Protein AF-A0A8H4WPX1-F1 (afdb_monomer)

Mean predicted aligned error: 9.6 Å

Structure (mmCIF, N/CA/C/O backbone):
data_AF-A0A8H4WPX1-F1
#
_entry.id   AF-A0A8H4WPX1-F1
#
loop_
_atom_site.group_PDB
_atom_site.id
_atom_site.type_symbol
_atom_site.label_atom_id
_atom_site.label_alt_id
_atom_site.label_comp_id
_atom_site.label_asym_id
_atom_site.label_entity_id
_atom_site.label_seq_id
_atom_site.pdbx_PDB_ins_code
_atom_site.Cartn_x
_atom_site.Cartn_y
_atom_site.Cartn_z
_atom_site.occupancy
_atom_site.B_iso_or_equiv
_atom_site.auth_seq_id
_atom_site.auth_comp_id
_atom_site.auth_asym_id
_atom_site.auth_atom_id
_atom_site.pdbx_PDB_model_num
ATOM 1 N N . MET A 1 1 ? -8.254 48.563 -8.802 1.00 40.62 1 MET A N 1
ATOM 2 C CA . MET A 1 1 ? -8.297 47.171 -9.303 1.00 40.62 1 MET A CA 1
ATOM 3 C C . MET A 1 1 ? -7.172 46.421 -8.611 1.00 40.62 1 MET A C 1
ATOM 5 O O . MET A 1 1 ? -6.050 46.908 -8.625 1.00 40.62 1 MET A O 1
ATOM 9 N N . ASN A 1 2 ? -7.516 45.364 -7.874 1.00 41.00 2 ASN A N 1
ATOM 10 C CA . ASN A 1 2 ? -6.714 44.793 -6.789 1.00 41.00 2 ASN A CA 1
ATOM 11 C C . ASN A 1 2 ? -5.530 43.954 -7.293 1.00 41.00 2 ASN A C 1
ATOM 13 O O . ASN A 1 2 ? -5.710 43.035 -8.086 1.00 41.00 2 ASN A O 1
ATOM 17 N N . ALA A 1 3 ? -4.338 44.233 -6.765 1.00 48.53 3 ALA A N 1
ATOM 18 C CA . ALA A 1 3 ? -3.078 43.533 -7.028 1.00 48.53 3 ALA A CA 1
ATOM 19 C C . ALA A 1 3 ? -2.967 42.190 -6.266 1.00 48.53 3 ALA A C 1
ATOM 21 O O . ALA A 1 3 ? -1.953 41.902 -5.639 1.00 48.53 3 ALA A O 1
ATOM 22 N N . LEU A 1 4 ? -4.033 41.386 -6.270 1.00 49.34 4 LEU A N 1
ATOM 23 C CA . LEU A 1 4 ? -4.197 40.219 -5.386 1.00 49.34 4 LEU A CA 1
ATOM 24 C C . LEU A 1 4 ? -4.498 38.917 -6.147 1.00 49.34 4 LEU A C 1
ATOM 26 O O . LEU A 1 4 ? -5.032 37.972 -5.579 1.00 49.34 4 LEU A O 1
ATOM 30 N N . SER A 1 5 ? -4.157 38.855 -7.436 1.00 50.28 5 SER A N 1
ATOM 31 C CA . SER A 1 5 ? -4.477 37.702 -8.296 1.00 50.28 5 SER A CA 1
ATOM 32 C C . SER A 1 5 ? -3.259 36.918 -8.794 1.00 50.28 5 SER A C 1
ATOM 34 O O . SER A 1 5 ? -3.415 36.066 -9.658 1.00 50.28 5 SER A O 1
ATOM 36 N N . LEU A 1 6 ? -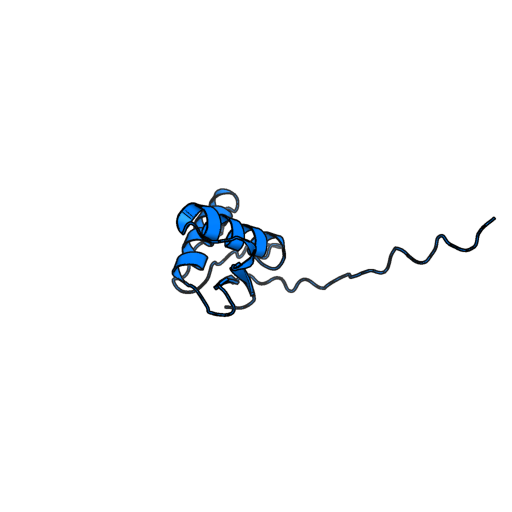2.057 37.163 -8.259 1.00 47.78 6 LEU A N 1
ATOM 37 C CA . LEU A 1 6 ? -0.816 36.558 -8.774 1.00 47.78 6 LEU A CA 1
ATOM 38 C C . LEU A 1 6 ? -0.080 35.631 -7.786 1.00 47.78 6 LEU A C 1
ATOM 40 O O . LEU A 1 6 ? 1.117 35.418 -7.938 1.00 47.78 6 LEU A O 1
ATOM 44 N N . ILE A 1 7 ? -0.759 35.087 -6.767 1.00 51.75 7 ILE A N 1
ATOM 45 C CA . ILE A 1 7 ? -0.108 34.257 -5.725 1.00 51.75 7 ILE A CA 1
ATOM 46 C C . ILE A 1 7 ? -0.545 32.773 -5.743 1.00 51.75 7 ILE A C 1
ATOM 48 O O . ILE A 1 7 ? 0.024 31.962 -5.023 1.00 51.75 7 ILE A O 1
ATOM 52 N N . VAL A 1 8 ? -1.473 32.338 -6.606 1.00 46.34 8 VAL A N 1
ATOM 53 C CA . VAL A 1 8 ? -2.059 30.975 -6.502 1.00 46.34 8 VAL A CA 1
ATOM 54 C C . VAL A 1 8 ? -1.681 30.035 -7.656 1.00 46.34 8 VAL A C 1
ATOM 56 O O . VAL A 1 8 ? -2.512 29.270 -8.126 1.00 46.34 8 VAL A O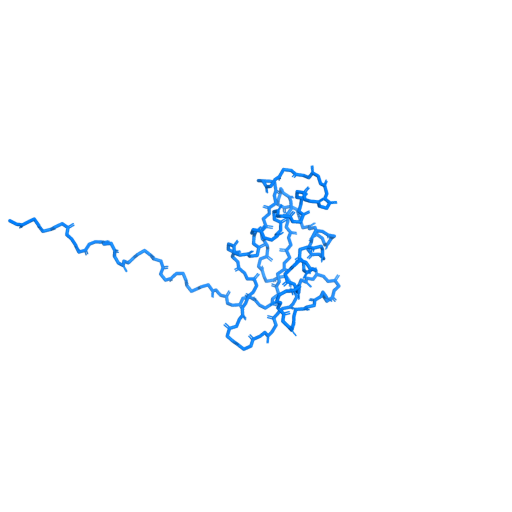 1
ATOM 59 N N . LEU A 1 9 ? -0.437 30.071 -8.147 1.00 46.78 9 LEU A N 1
ATOM 60 C CA . LEU A 1 9 ? 0.025 29.102 -9.165 1.00 46.78 9 LEU A CA 1
ATOM 61 C C . LEU A 1 9 ? 1.335 28.373 -8.822 1.00 46.78 9 LEU A C 1
ATOM 63 O O . LEU A 1 9 ? 1.816 27.588 -9.629 1.00 46.78 9 LEU A O 1
ATOM 67 N N . PHE A 1 10 ? 1.884 28.561 -7.618 1.00 45.41 10 PHE A N 1
ATOM 68 C CA . PHE A 1 10 ? 3.126 27.898 -7.189 1.00 45.41 10 PHE A CA 1
ATOM 69 C C . PHE A 1 10 ? 2.961 27.066 -5.912 1.00 45.41 10 PHE A C 1
ATOM 71 O O . PHE A 1 10 ? 3.851 27.035 -5.067 1.00 45.41 10 PHE A O 1
ATOM 78 N N . PHE A 1 11 ? 1.841 26.357 -5.764 1.00 46.50 11 PHE A N 1
ATOM 79 C CA . PHE A 1 11 ? 1.747 25.297 -4.761 1.00 46.50 11 PHE A CA 1
ATOM 80 C C . PHE A 1 11 ? 1.990 23.944 -5.419 1.00 46.50 11 PHE A C 1
ATOM 82 O O . PHE A 1 11 ? 1.084 23.319 -5.955 1.00 46.50 11 PHE A O 1
ATOM 89 N N . GLY A 1 12 ? 3.255 23.531 -5.358 1.00 41.84 12 GLY A N 1
ATOM 90 C CA . GLY A 1 12 ? 3.637 22.128 -5.360 1.00 41.84 12 GLY A CA 1
ATOM 91 C C . GLY A 1 12 ? 3.550 21.424 -6.706 1.00 41.84 12 GLY A C 1
ATOM 92 O O . GLY A 1 12 ? 2.769 20.493 -6.863 1.00 41.84 12 GLY A O 1
ATOM 93 N N . ALA A 1 13 ? 4.478 21.731 -7.612 1.00 40.59 13 ALA A N 1
ATOM 94 C CA . ALA A 1 13 ? 5.073 20.647 -8.387 1.00 40.59 13 ALA A CA 1
ATOM 95 C C . ALA A 1 13 ? 5.887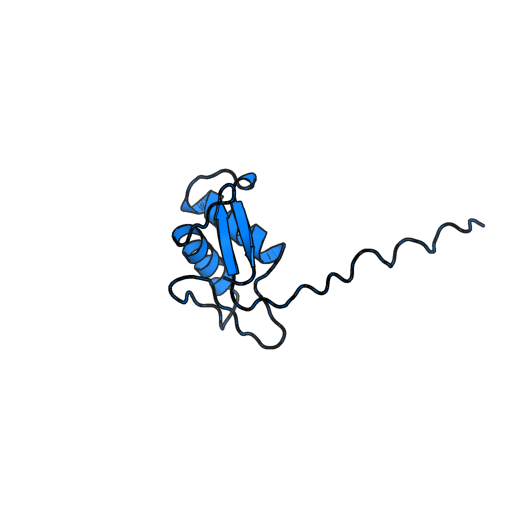 19.788 -7.402 1.00 40.59 13 ALA A C 1
ATOM 97 O O . ALA A 1 13 ? 7.109 19.898 -7.324 1.00 40.59 13 ALA A O 1
ATOM 98 N N . ALA A 1 14 ? 5.201 18.998 -6.570 1.00 44.88 14 ALA A N 1
ATOM 99 C CA . ALA A 1 14 ? 5.834 17.839 -5.980 1.00 44.88 14 ALA A CA 1
ATOM 100 C C . ALA A 1 14 ? 6.256 17.004 -7.185 1.00 44.88 14 ALA A C 1
ATOM 102 O O . ALA A 1 14 ? 5.410 16.563 -7.964 1.00 44.88 14 ALA A O 1
ATOM 103 N N . LEU A 1 15 ? 7.564 16.885 -7.401 1.00 42.19 15 LEU A N 1
ATOM 104 C CA . LEU A 1 15 ? 8.106 15.817 -8.220 1.00 42.19 15 LEU A CA 1
ATOM 105 C C . LEU A 1 15 ? 7.682 14.546 -7.485 1.00 42.19 15 LEU A C 1
ATOM 107 O O . LEU A 1 15 ? 8.364 14.123 -6.558 1.00 42.19 15 LEU A O 1
ATOM 111 N N . ALA A 1 16 ? 6.476 14.054 -7.776 1.00 52.94 16 ALA A N 1
ATOM 112 C CA . ALA A 1 16 ? 6.027 12.760 -7.314 1.00 52.94 16 ALA A CA 1
ATOM 113 C C . ALA A 1 16 ? 7.019 11.794 -7.939 1.00 52.94 16 ALA A C 1
ATOM 115 O O . ALA A 1 16 ? 7.007 11.589 -9.156 1.00 52.94 16 ALA A O 1
ATOM 116 N N . ASP A 1 17 ? 7.972 11.351 -7.126 1.00 57.78 17 ASP A N 1
ATOM 117 C CA . ASP A 1 17 ? 8.934 10.366 -7.562 1.00 57.78 17 ASP A CA 1
ATOM 118 C C . ASP A 1 17 ? 8.111 9.163 -8.025 1.00 57.78 17 ASP A C 1
ATOM 120 O O . ASP A 1 17 ? 7.149 8.749 -7.367 1.00 57.78 17 ASP A O 1
ATOM 124 N N . ILE A 1 18 ? 8.369 8.713 -9.249 1.00 65.31 18 ILE A N 1
ATOM 125 C CA . ILE A 1 18 ? 7.552 7.675 -9.867 1.00 65.31 18 ILE A CA 1
ATOM 126 C C . ILE A 1 18 ? 8.014 6.363 -9.247 1.00 65.31 18 ILE A C 1
ATOM 128 O O . ILE A 1 18 ? 8.873 5.668 -9.791 1.00 65.31 18 ILE A O 1
ATOM 132 N N . HIS A 1 19 ? 7.465 6.024 -8.083 1.00 77.06 19 HIS A N 1
ATOM 133 C CA . HIS A 1 19 ? 7.731 4.724 -7.498 1.00 77.06 19 HIS A CA 1
ATOM 134 C C . HIS A 1 19 ? 6.953 3.677 -8.284 1.00 77.06 19 HIS A C 1
ATOM 136 O O . HIS A 1 19 ? 5.732 3.735 -8.437 1.00 77.06 19 HIS A O 1
ATOM 142 N N . HIS A 1 20 ? 7.696 2.711 -8.804 1.00 84.94 20 HIS A N 1
ATOM 143 C CA . HIS A 1 20 ? 7.134 1.538 -9.460 1.00 84.94 20 HIS A CA 1
ATOM 144 C C . HIS A 1 20 ? 6.809 0.424 -8.475 1.00 84.94 20 HIS A C 1
ATOM 146 O O . HIS A 1 20 ? 6.165 -0.537 -8.881 1.00 84.94 20 HIS A O 1
ATOM 152 N N . ASN A 1 21 ? 7.254 0.562 -7.222 1.00 87.31 21 ASN A N 1
ATOM 153 C CA . ASN A 1 21 ? 7.086 -0.409 -6.157 1.00 87.31 21 ASN A CA 1
ATOM 154 C C . ASN A 1 21 ? 6.561 0.290 -4.895 1.00 87.31 21 ASN A C 1
ATOM 156 O O . ASN A 1 21 ? 7.232 1.192 -4.382 1.00 87.31 21 ASN A O 1
ATOM 160 N N . CYS A 1 22 ? 5.403 -0.134 -4.389 1.00 89.06 22 CYS A N 1
ATOM 161 C CA . CYS A 1 22 ? 4.799 0.424 -3.180 1.00 89.06 22 CYS A CA 1
ATOM 162 C C . CYS A 1 22 ? 4.128 -0.658 -2.339 1.00 89.06 22 CYS A C 1
ATOM 164 O O . CYS A 1 22 ? 3.587 -1.644 -2.847 1.00 89.06 22 CYS A O 1
ATOM 166 N N . GLY A 1 23 ? 4.118 -0.440 -1.032 1.00 92.56 23 GLY A N 1
ATOM 167 C CA . GLY A 1 23 ? 3.408 -1.273 -0.078 1.00 92.56 23 GLY A CA 1
ATOM 168 C C . GLY A 1 23 ? 2.439 -0.456 0.771 1.00 92.56 23 GLY A C 1
ATOM 169 O O . GLY A 1 23 ? 2.257 0.742 0.554 1.00 92.56 23 GLY A O 1
ATOM 170 N N . CYS A 1 24 ? 1.796 -1.110 1.735 1.00 93.31 24 CYS A N 1
ATOM 171 C CA . CYS A 1 24 ? 0.881 -0.458 2.667 1.00 93.31 24 CYS A CA 1
ATOM 172 C C . CYS A 1 24 ? 1.373 -0.62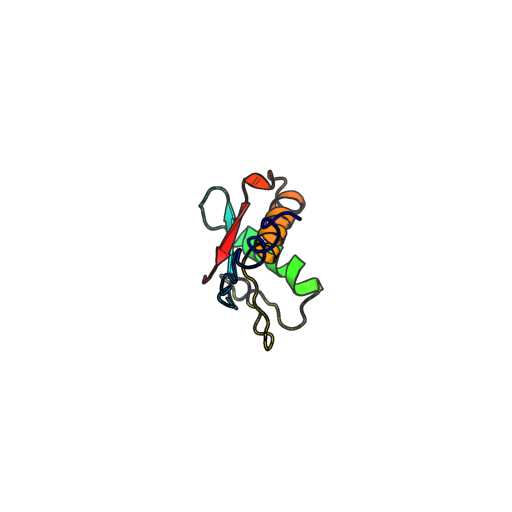4 4.102 1.00 93.31 24 CYS A C 1
ATOM 174 O O . CYS A 1 24 ? 1.946 -1.652 4.480 1.00 93.31 24 CYS A O 1
ATOM 176 N N . THR A 1 25 ? 1.104 0.373 4.931 1.00 93.44 25 THR A N 1
ATOM 177 C CA . THR A 1 25 ? 1.344 0.296 6.371 1.00 93.44 25 THR A CA 1
ATOM 178 C C . THR A 1 25 ? 0.056 0.563 7.134 1.00 93.44 25 THR A C 1
ATOM 180 O O . THR A 1 25 ? -0.867 1.195 6.626 1.00 93.44 25 THR A O 1
ATOM 183 N N . VAL A 1 26 ? -0.005 0.057 8.364 1.00 92.94 26 VAL A N 1
ATOM 184 C CA . VAL A 1 26 ? -1.068 0.354 9.324 1.00 92.94 26 VAL A CA 1
ATOM 185 C C . VAL A 1 26 ? -0.416 0.871 10.594 1.00 92.94 26 VAL A C 1
ATOM 187 O O . VAL A 1 26 ? 0.412 0.174 11.185 1.00 92.94 26 VAL A O 1
ATOM 190 N N . ARG A 1 27 ? -0.755 2.092 11.017 1.00 90.75 27 ARG A N 1
ATOM 191 C CA . ARG A 1 27 ? -0.174 2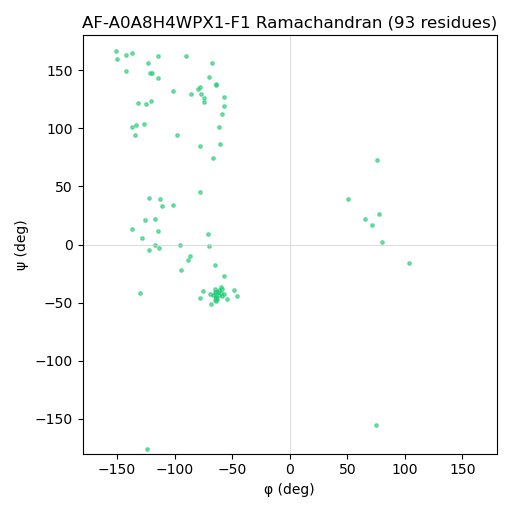.744 12.206 1.00 90.75 27 ARG A CA 1
ATOM 192 C C . ARG A 1 27 ? 1.362 2.726 12.200 1.00 90.75 27 ARG A C 1
ATOM 194 O O . ARG A 1 27 ? 1.998 2.498 13.225 1.00 90.75 27 ARG A O 1
ATOM 201 N N . GLY A 1 28 ? 1.953 2.923 11.021 1.00 87.12 28 GLY A N 1
ATOM 202 C CA . GLY A 1 28 ? 3.404 2.972 10.817 1.00 87.12 28 GLY A CA 1
ATOM 203 C C . GLY A 1 28 ? 4.091 1.607 10.746 1.00 87.12 28 GLY A C 1
ATOM 204 O O . GLY A 1 28 ? 5.306 1.554 10.602 1.00 87.12 28 GLY A O 1
ATOM 205 N N . SER A 1 29 ? 3.344 0.502 10.829 1.00 90.44 29 SER A N 1
ATOM 206 C CA . SER A 1 29 ? 3.886 -0.851 10.672 1.00 90.44 29 SER A CA 1
ATOM 207 C C . SER A 1 29 ? 3.590 -1.399 9.285 1.00 90.44 29 SER A C 1
ATOM 209 O O . SER A 1 29 ? 2.446 -1.345 8.833 1.00 90.44 29 SER A O 1
ATOM 211 N N . TYR A 1 30 ? 4.607 -1.950 8.624 1.00 92.75 30 TYR A N 1
ATOM 212 C CA . TYR A 1 30 ? 4.455 -2.552 7.304 1.00 92.75 30 TYR A CA 1
ATOM 213 C C . TYR A 1 30 ? 3.527 -3.771 7.320 1.00 92.75 30 TYR A C 1
ATOM 215 O O . TYR A 1 30 ? 3.599 -4.600 8.229 1.00 92.75 30 TYR A O 1
ATOM 223 N N . ARG A 1 31 ? 2.650 -3.875 6.316 1.00 93.81 31 ARG A N 1
ATOM 224 C CA . ARG A 1 31 ? 1.629 -4.922 6.208 1.00 93.81 31 ARG A CA 1
ATOM 225 C C . ARG A 1 31 ? 1.608 -5.498 4.795 1.00 93.81 31 ARG A C 1
ATOM 227 O O . ARG A 1 31 ? 0.944 -4.965 3.910 1.00 93.81 31 ARG A O 1
ATOM 234 N N . GLN A 1 32 ? 2.337 -6.598 4.597 1.00 94.94 32 GLN A N 1
ATOM 235 C CA . GLN A 1 32 ? 2.411 -7.304 3.308 1.00 94.94 32 GLN A CA 1
ATOM 236 C C . GLN A 1 32 ? 1.049 -7.827 2.848 1.00 94.94 32 GLN A C 1
ATOM 238 O O . GLN A 1 32 ? 0.719 -7.732 1.673 1.00 94.94 32 GLN A O 1
ATOM 243 N N . ASP A 1 33 ? 0.243 -8.337 3.777 1.00 95.12 33 ASP A N 1
ATOM 244 C CA . ASP A 1 33 ? -1.114 -8.815 3.518 1.00 95.12 33 ASP A CA 1
ATOM 245 C C . ASP A 1 33 ? -2.024 -7.699 2.990 1.00 95.12 33 ASP A C 1
ATOM 247 O O . ASP A 1 33 ? -2.739 -7.884 2.005 1.00 95.12 33 ASP A O 1
ATOM 251 N N . LEU A 1 34 ? -1.943 -6.514 3.600 1.00 94.75 34 LEU A N 1
ATOM 252 C CA . LEU A 1 34 ? -2.653 -5.332 3.123 1.00 94.75 34 LEU A CA 1
ATOM 253 C C . LEU A 1 34 ? -2.116 -4.854 1.769 1.00 94.75 34 LEU A C 1
ATOM 255 O O . LEU A 1 34 ? -2.903 -4.538 0.881 1.00 94.75 34 LEU A O 1
ATOM 259 N N . GLY A 1 35 ? -0.791 -4.825 1.599 1.00 93.31 35 GLY A N 1
ATOM 260 C CA . GLY A 1 35 ? -0.150 -4.467 0.333 1.00 93.31 35 GLY A CA 1
ATOM 261 C C . GLY A 1 35 ? -0.600 -5.365 -0.817 1.00 93.31 35 GLY A C 1
ATOM 262 O O . GLY A 1 35 ? -0.928 -4.869 -1.892 1.00 93.31 35 GLY A O 1
ATOM 263 N N . GLN A 1 36 ? -0.703 -6.673 -0.578 1.00 96.12 36 GLN A N 1
ATOM 264 C CA . GLN A 1 36 ? -1.177 -7.639 -1.563 1.00 96.12 36 GLN A CA 1
ATOM 265 C C . GLN A 1 36 ? -2.644 -7.396 -1.945 1.00 96.12 36 GLN A C 1
ATOM 267 O O . GLN A 1 36 ? -2.978 -7.401 -3.132 1.00 96.12 36 GLN A O 1
ATOM 272 N N . ALA A 1 37 ? -3.515 -7.156 -0.960 1.00 95.38 37 ALA A N 1
ATOM 273 C CA . ALA A 1 37 ? -4.928 -6.859 -1.197 1.00 95.38 37 ALA A CA 1
ATOM 274 C C . ALA A 1 37 ? -5.113 -5.547 -1.980 1.00 95.38 37 ALA A C 1
ATOM 276 O O . ALA A 1 37 ? -5.797 -5.512 -3.006 1.00 95.38 37 ALA A O 1
ATOM 277 N N . ALA A 1 38 ? -4.411 -4.488 -1.570 1.00 94.19 38 ALA A N 1
ATOM 278 C CA . ALA A 1 38 ? -4.381 -3.216 -2.284 1.00 94.19 38 ALA A CA 1
ATOM 279 C C . ALA A 1 38 ? -3.858 -3.382 -3.720 1.00 94.19 38 ALA A C 1
ATOM 281 O O . ALA A 1 38 ? -4.407 -2.798 -4.654 1.00 94.19 38 ALA A O 1
ATOM 282 N N . CYS A 1 39 ? -2.854 -4.238 -3.925 1.00 93.88 39 CYS A N 1
ATOM 283 C CA . CYS A 1 39 ? -2.311 -4.515 -5.249 1.00 93.88 39 CYS A CA 1
ATOM 284 C C . CYS A 1 39 ? -3.325 -5.198 -6.171 1.00 93.88 39 CYS A C 1
ATOM 286 O O . CYS A 1 39 ? -3.399 -4.873 -7.355 1.00 93.88 39 CYS A O 1
ATOM 288 N N . ALA A 1 40 ? -4.145 -6.107 -5.635 1.00 93.94 40 ALA A N 1
ATOM 289 C CA . ALA A 1 40 ? -5.224 -6.734 -6.390 1.00 93.94 40 ALA A CA 1
ATOM 290 C C . ALA A 1 40 ? -6.299 -5.713 -6.808 1.00 93.94 40 ALA A C 1
ATOM 292 O O . ALA A 1 40 ? -6.754 -5.739 -7.953 1.00 93.94 40 ALA A O 1
ATOM 293 N N . LEU A 1 41 ? -6.661 -4.780 -5.916 1.00 92.56 41 LEU A N 1
ATOM 294 C CA . LEU A 1 41 ? -7.593 -3.690 -6.231 1.00 92.56 41 LEU A CA 1
ATOM 295 C C . LEU A 1 41 ? -7.033 -2.752 -7.306 1.00 92.56 41 LEU A C 1
ATOM 297 O O . LEU A 1 41 ? -7.733 -2.414 -8.260 1.00 92.56 41 LEU A O 1
ATOM 301 N N . TRP A 1 42 ? -5.769 -2.354 -7.173 1.00 90.44 42 TRP A N 1
ATOM 302 C CA . TRP A 1 42 ? -5.102 -1.484 -8.138 1.00 90.44 42 TRP A CA 1
ATOM 303 C C . TRP A 1 42 ? -4.972 -2.151 -9.510 1.00 90.44 42 TRP A C 1
ATOM 305 O O . TRP A 1 42 ? -5.351 -1.582 -10.539 1.00 90.44 42 TRP A O 1
ATOM 315 N N . GLY A 1 43 ? -4.495 -3.397 -9.522 1.00 89.38 43 GLY A N 1
ATOM 316 C CA . GLY A 1 43 ? -4.260 -4.172 -10.735 1.00 89.38 43 GLY A CA 1
ATOM 317 C C . GLY A 1 43 ? -5.522 -4.508 -11.522 1.00 89.38 43 GLY A C 1
ATOM 318 O O . GLY A 1 43 ? -5.428 -4.759 -12.721 1.00 89.38 43 GLY A O 1
ATOM 319 N N . ALA A 1 44 ? -6.710 -4.415 -10.914 1.00 88.31 44 ALA A N 1
ATOM 320 C CA . ALA A 1 44 ? -7.977 -4.561 -11.630 1.00 88.31 44 ALA A CA 1
ATOM 321 C C . ALA A 1 44 ? -8.134 -3.555 -12.788 1.00 88.31 44 ALA A C 1
ATOM 323 O O . ALA A 1 44 ? -8.815 -3.852 -13.767 1.00 88.31 44 ALA A O 1
ATOM 324 N N . ASN A 1 45 ? -7.486 -2.387 -12.699 1.00 82.94 45 ASN A N 1
ATOM 325 C CA . ASN A 1 45 ? -7.566 -1.328 -13.708 1.00 82.94 45 ASN A CA 1
ATOM 326 C C . ASN A 1 45 ? -6.221 -1.014 -14.383 1.00 82.94 45 ASN A C 1
ATOM 328 O O . ASN A 1 45 ? -6.165 -0.139 -15.248 1.00 82.94 45 ASN A O 1
ATOM 332 N N . GLN A 1 46 ? -5.135 -1.691 -13.999 1.00 85.12 46 GLN A N 1
ATOM 333 C CA . GLN A 1 46 ? -3.775 -1.339 -14.409 1.00 85.12 46 GLN A CA 1
ATOM 334 C C . GLN A 1 46 ? -3.055 -2.547 -15.034 1.00 85.12 46 GLN A C 1
ATOM 336 O O . GLN A 1 46 ? -2.606 -3.448 -14.327 1.00 85.12 46 GLN A O 1
ATOM 341 N N . PRO A 1 47 ? -2.913 -2.591 -16.376 1.00 77.50 47 PRO A N 1
ATOM 342 C CA . PRO A 1 47 ? -2.570 -3.816 -17.115 1.00 77.50 47 PRO A CA 1
ATOM 343 C C . PRO A 1 47 ? -1.133 -4.356 -16.951 1.00 77.50 47 PRO A C 1
ATOM 345 O O . PRO A 1 47 ? -0.753 -5.283 -17.660 1.00 77.50 47 PRO A O 1
ATOM 348 N N . HIS A 1 48 ? -0.324 -3.822 -16.033 1.00 83.12 48 HIS A N 1
ATOM 349 C CA . HIS A 1 48 ? 1.027 -4.329 -15.732 1.00 83.12 48 HIS A CA 1
ATOM 350 C C . HIS A 1 48 ? 1.328 -4.383 -14.232 1.00 83.12 48 HIS A C 1
ATOM 352 O O . HIS A 1 48 ? 2.481 -4.563 -13.831 1.00 83.12 48 HIS A O 1
ATOM 358 N N . THR A 1 49 ? 0.290 -4.238 -13.415 1.00 89.19 49 THR A N 1
ATOM 359 C CA . THR A 1 49 ? 0.406 -4.344 -11.972 1.00 89.19 49 THR A CA 1
ATOM 360 C C . THR A 1 49 ? 0.445 -5.804 -11.557 1.00 89.19 49 THR A C 1
ATOM 362 O O . THR A 1 49 ? -0.368 -6.611 -12.008 1.00 89.19 49 THR A O 1
ATOM 365 N N . HIS A 1 50 ? 1.370 -6.146 -10.672 1.00 92.19 50 HIS A N 1
ATOM 366 C CA . HIS A 1 50 ? 1.415 -7.453 -10.032 1.00 92.19 50 HIS A CA 1
ATOM 367 C C . HIS A 1 50 ? 2.032 -7.354 -8.641 1.00 92.19 50 HIS A C 1
ATOM 369 O O . HIS A 1 50 ? 2.746 -6.408 -8.326 1.00 92.19 50 HIS A O 1
ATOM 375 N N . TRP A 1 51 ? 1.756 -8.355 -7.814 1.00 94.25 51 TRP A N 1
ATOM 376 C CA . TRP A 1 51 ? 2.415 -8.531 -6.527 1.00 94.25 51 TRP A CA 1
ATOM 377 C C . TRP A 1 51 ? 3.718 -9.311 -6.721 1.00 94.25 51 TRP A C 1
ATOM 379 O O . TRP A 1 51 ? 3.691 -10.372 -7.349 1.00 94.25 51 TRP A O 1
ATOM 389 N N . ASP A 1 52 ? 4.840 -8.821 -6.190 1.00 92.88 52 ASP A N 1
ATOM 390 C CA . ASP A 1 52 ? 6.149 -9.486 -6.325 1.00 92.88 52 ASP A CA 1
ATOM 391 C C . ASP A 1 52 ? 6.526 -10.387 -5.131 1.00 92.88 52 ASP A C 1
ATOM 393 O O . ASP A 1 52 ? 7.572 -11.036 -5.138 1.00 92.88 52 ASP A O 1
ATOM 397 N N . GLY A 1 53 ? 5.652 -10.469 -4.124 1.00 91.75 53 GLY A N 1
ATOM 398 C CA . GLY A 1 53 ? 5.889 -11.195 -2.875 1.00 91.75 53 GLY A CA 1
ATOM 399 C C . GLY A 1 53 ? 6.231 -10.287 -1.695 1.00 91.75 53 GLY A C 1
ATOM 400 O O . GLY A 1 53 ? 6.112 -10.732 -0.555 1.00 91.75 53 GLY A O 1
ATOM 401 N N . TYR A 1 54 ? 6.595 -9.029 -1.944 1.00 92.06 54 TYR A N 1
ATOM 402 C CA . TYR A 1 54 ? 6.871 -8.045 -0.906 1.00 92.06 54 TYR A CA 1
ATOM 403 C C . TYR A 1 54 ? 6.129 -6.737 -1.123 1.00 92.06 54 TYR A C 1
ATOM 405 O O . TYR A 1 54 ? 5.618 -6.220 -0.139 1.00 92.06 54 TYR A O 1
ATOM 413 N N . SER A 1 55 ? 6.043 -6.223 -2.347 1.00 91.38 55 SER A N 1
ATOM 414 C CA . SER A 1 55 ? 5.374 -4.973 -2.698 1.00 91.38 55 SER A CA 1
ATOM 415 C C . SER A 1 55 ? 4.535 -5.113 -3.972 1.00 91.38 55 SER A C 1
ATOM 417 O O . SER A 1 55 ? 4.603 -6.095 -4.722 1.00 91.38 55 SER A O 1
ATOM 419 N N . CYS A 1 56 ? 3.649 -4.145 -4.187 1.00 91.50 56 CYS A N 1
ATOM 420 C CA . CYS A 1 56 ? 2.940 -4.034 -5.446 1.00 91.50 56 CYS A CA 1
ATOM 421 C C . CYS A 1 56 ? 3.876 -3.407 -6.465 1.00 91.50 56 CYS A C 1
ATOM 423 O O . CYS A 1 56 ? 4.541 -2.432 -6.136 1.00 91.50 56 CYS A O 1
ATOM 425 N N . VAL A 1 57 ? 3.917 -3.941 -7.682 1.00 90.94 57 VAL A N 1
ATOM 426 C CA . VAL A 1 57 ? 4.794 -3.477 -8.756 1.00 90.94 57 VAL A CA 1
ATOM 427 C C . VAL A 1 57 ? 3.960 -3.044 -9.953 1.00 90.94 57 VAL A C 1
ATOM 429 O O . VAL A 1 57 ? 3.221 -3.857 -10.503 1.00 90.94 57 VAL A O 1
ATOM 432 N N . ASP A 1 58 ? 4.124 -1.803 -10.413 1.00 86.44 58 ASP A N 1
ATOM 433 C CA . ASP A 1 58 ? 3.507 -1.264 -11.633 1.00 86.44 58 ASP A CA 1
ATOM 434 C C . ASP A 1 58 ? 4.540 -0.499 -12.476 1.00 86.44 58 ASP A C 1
ATOM 436 O O . ASP A 1 58 ? 4.926 0.639 -12.194 1.00 86.44 58 ASP A O 1
ATOM 440 N N . LYS A 1 59 ? 5.010 -1.154 -13.542 1.00 74.75 59 LYS A N 1
ATOM 441 C CA . LYS A 1 59 ? 6.076 -0.658 -14.435 1.00 74.75 59 LYS A CA 1
ATOM 442 C C . LYS A 1 59 ? 5.545 -0.082 -15.745 1.00 74.75 59 LYS A C 1
ATOM 444 O O . LYS A 1 59 ? 6.163 -0.220 -16.801 1.00 74.75 59 LYS A O 1
ATOM 449 N N . GLY A 1 60 ? 4.380 0.551 -15.712 1.00 67.62 60 GLY A N 1
ATOM 450 C CA . GLY A 1 60 ? 3.850 1.237 -16.879 1.00 67.62 60 GLY A CA 1
ATOM 451 C C . GLY A 1 60 ? 4.712 2.426 -17.330 1.00 67.62 60 GLY A C 1
ATOM 452 O O . GLY A 1 60 ? 5.146 3.232 -16.514 1.00 67.62 60 GLY A O 1
ATOM 453 N N . TYR A 1 61 ? 4.918 2.585 -18.643 1.00 56.59 61 TYR A N 1
ATOM 454 C CA . TYR A 1 61 ? 5.598 3.767 -19.191 1.00 56.59 61 TYR A CA 1
ATOM 455 C C . TYR A 1 61 ? 4.873 5.056 -18.760 1.00 56.59 61 TYR A C 1
ATOM 457 O O . TYR A 1 61 ? 3.688 5.217 -19.056 1.00 56.59 61 TYR A O 1
ATOM 465 N N . GLY A 1 62 ? 5.571 5.940 -18.038 1.00 60.94 62 GLY A N 1
ATOM 466 C CA . GLY A 1 62 ? 5.007 7.179 -17.484 1.00 60.94 62 GLY A CA 1
ATOM 467 C C . GLY A 1 62 ? 4.032 6.991 -16.312 1.00 60.94 62 GLY A C 1
ATOM 468 O O . GLY A 1 62 ? 3.264 7.906 -16.029 1.00 60.94 62 GLY A O 1
ATOM 469 N N . ARG A 1 63 ? 4.023 5.821 -15.659 1.00 64.56 63 ARG A N 1
ATOM 470 C CA . ARG A 1 63 ? 3.133 5.492 -14.534 1.00 64.56 63 ARG A CA 1
ATOM 471 C C . ARG A 1 63 ? 3.926 5.130 -13.284 1.00 64.56 63 ARG A C 1
ATOM 473 O O . ARG A 1 63 ? 4.995 4.541 -13.390 1.00 64.56 63 ARG A O 1
ATOM 480 N N . GLY A 1 64 ? 3.366 5.456 -12.124 1.00 66.94 64 GLY A N 1
ATOM 481 C CA . GLY A 1 64 ? 3.839 5.043 -10.804 1.00 66.94 64 GLY A CA 1
ATOM 482 C C . GLY A 1 64 ? 2.650 4.758 -9.891 1.00 66.94 64 GLY A C 1
ATOM 483 O O . GLY A 1 64 ? 1.524 5.158 -10.191 1.00 66.94 64 GLY A O 1
ATOM 484 N N . ILE A 1 65 ? 2.915 4.053 -8.800 1.00 76.31 65 ILE A N 1
ATOM 485 C CA . ILE A 1 65 ? 1.936 3.585 -7.809 1.00 76.31 65 ILE A CA 1
ATOM 486 C C . ILE A 1 65 ? 2.090 4.314 -6.480 1.00 76.31 65 ILE A C 1
ATOM 488 O O . ILE A 1 65 ? 1.891 3.724 -5.429 1.00 76.31 65 ILE A O 1
ATOM 492 N N . ASP A 1 66 ? 2.475 5.586 -6.500 1.00 73.00 66 ASP A N 1
ATOM 493 C CA . ASP A 1 66 ? 2.767 6.316 -5.269 1.00 73.00 66 ASP A CA 1
ATOM 494 C C . ASP A 1 66 ? 1.814 7.471 -4.977 1.00 73.00 66 ASP A C 1
ATOM 496 O O . ASP A 1 66 ? 1.106 7.976 -5.856 1.00 73.00 66 ASP A O 1
ATOM 500 N N . GLY A 1 67 ? 1.837 7.896 -3.717 1.00 75.19 67 GLY A N 1
ATOM 501 C CA . GLY A 1 67 ? 1.123 9.037 -3.192 1.00 75.19 67 GLY A CA 1
ATOM 502 C C . GLY A 1 67 ? -0.367 8.773 -3.023 1.00 75.19 67 GLY A C 1
ATOM 503 O O . GLY A 1 67 ? -0.838 7.639 -2.912 1.00 75.19 67 GLY A O 1
ATOM 504 N N . ALA A 1 68 ? -1.140 9.861 -3.057 1.00 79.81 68 ALA A N 1
ATOM 505 C CA . ALA A 1 68 ? -2.565 9.856 -2.727 1.00 79.81 68 ALA A CA 1
ATOM 506 C C . ALA A 1 68 ? -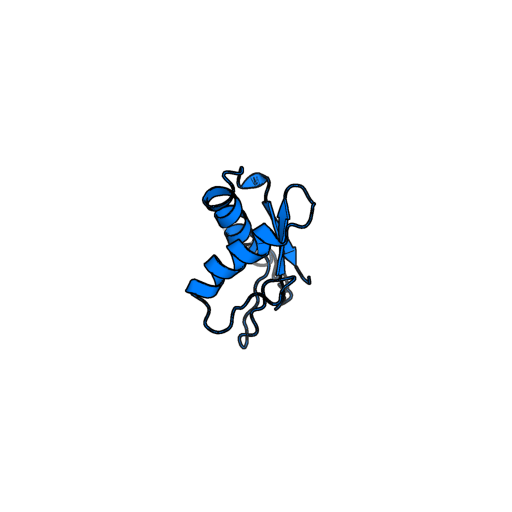3.408 8.752 -3.413 1.00 79.81 68 ALA A C 1
ATOM 508 O O . ALA A 1 68 ? -4.287 8.201 -2.746 1.00 79.81 68 ALA A O 1
ATOM 509 N N . PRO A 1 69 ? -3.194 8.388 -4.699 1.00 86.50 69 PRO A N 1
ATOM 510 C CA . PRO A 1 69 ? -3.952 7.304 -5.327 1.00 86.50 69 PRO A CA 1
ATOM 511 C C . PRO A 1 69 ? -3.697 5.931 -4.691 1.00 86.50 69 PRO A C 1
ATOM 513 O O . PRO A 1 69 ? -4.636 5.161 -4.465 1.00 86.50 69 PRO A O 1
ATOM 516 N N . TRP A 1 70 ? -2.439 5.611 -4.395 1.00 89.06 70 TRP A N 1
ATOM 517 C CA . TRP A 1 70 ? -2.089 4.340 -3.771 1.00 89.06 70 TRP A CA 1
ATOM 518 C C . TRP A 1 70 ? -2.454 4.326 -2.292 1.00 89.06 70 TRP A C 1
ATOM 520 O O . TRP A 1 70 ? -3.053 3.358 -1.826 1.00 89.06 70 TRP A O 1
ATOM 530 N N . GLU A 1 71 ? -2.237 5.435 -1.582 1.00 90.62 71 GLU A N 1
ATOM 531 C CA . GLU A 1 71 ? -2.695 5.610 -0.203 1.00 90.62 71 GLU A CA 1
ATOM 532 C C . GLU A 1 71 ? -4.207 5.350 -0.091 1.00 90.62 71 GLU A C 1
ATOM 534 O O . GLU A 1 71 ? -4.656 4.578 0.759 1.00 90.62 71 GLU A O 1
ATOM 539 N N . ALA A 1 72 ? -5.010 5.918 -0.998 1.00 91.06 72 ALA A N 1
ATOM 540 C CA . ALA A 1 72 ? -6.450 5.674 -1.052 1.00 91.06 72 ALA A CA 1
ATOM 541 C C . ALA A 1 72 ? -6.786 4.191 -1.278 1.00 91.06 72 ALA A C 1
ATOM 543 O O . ALA A 1 72 ? -7.737 3.676 -0.686 1.00 91.06 72 ALA A O 1
ATOM 544 N N . THR A 1 73 ? -5.980 3.494 -2.078 1.00 92.94 73 THR A N 1
ATOM 545 C CA . THR A 1 73 ? -6.138 2.058 -2.339 1.00 92.94 73 THR A CA 1
ATOM 546 C C . THR A 1 73 ? -5.801 1.223 -1.101 1.00 92.94 73 THR A C 1
ATOM 548 O O . THR A 1 73 ? -6.576 0.336 -0.743 1.00 92.94 73 THR A O 1
ATOM 551 N N . CYS A 1 74 ? -4.726 1.551 -0.373 1.00 93.44 74 CYS A N 1
ATOM 552 C CA . CYS A 1 74 ? -4.401 0.932 0.918 1.00 93.44 74 CYS A CA 1
ATOM 553 C C . CYS A 1 74 ? -5.536 1.124 1.935 1.00 93.44 74 CYS A C 1
ATOM 555 O O . CYS A 1 74 ? -5.936 0.179 2.615 1.00 93.44 74 CYS A O 1
ATOM 557 N N . LYS A 1 75 ? -6.104 2.332 2.016 1.00 94.31 75 LYS A N 1
ATOM 558 C CA . LYS A 1 75 ? -7.243 2.630 2.899 1.00 94.31 75 LYS A CA 1
ATOM 559 C C . LYS A 1 75 ? -8.488 1.839 2.518 1.00 94.31 75 LYS A C 1
ATOM 561 O O . LYS A 1 75 ? -9.200 1.355 3.395 1.00 94.31 75 LYS A O 1
ATOM 566 N N . GLN A 1 76 ? -8.759 1.714 1.221 1.00 94.00 76 GLN A N 1
ATOM 567 C CA . GLN A 1 76 ? -9.893 0.950 0.715 1.00 94.00 76 GLN A CA 1
ATOM 568 C C . GLN A 1 76 ? -9.755 -0.543 1.031 1.00 94.00 76 GLN A C 1
ATOM 570 O O . GLN A 1 76 ? -10.699 -1.124 1.561 1.00 94.00 76 GLN A O 1
ATOM 575 N N . ALA A 1 77 ? -8.592 -1.142 0.763 1.00 94.62 77 ALA A N 1
ATOM 576 C CA . ALA A 1 77 ? -8.322 -2.535 1.111 1.00 94.62 77 ALA A CA 1
ATOM 577 C C . ALA A 1 77 ? -8.448 -2.764 2.625 1.00 94.62 77 ALA A C 1
ATOM 579 O O . ALA A 1 77 ? -9.062 -3.729 3.066 1.00 94.62 77 ALA A O 1
ATOM 580 N N . TRP A 1 78 ? -7.936 -1.840 3.444 1.00 95.50 78 TRP A N 1
ATOM 581 C CA . TRP A 1 78 ? -8.004 -1.951 4.902 1.00 95.50 78 TRP A CA 1
ATOM 582 C C . TRP A 1 78 ? -9.441 -1.950 5.439 1.00 95.50 78 TRP A C 1
ATOM 584 O O . TRP A 1 78 ? -9.771 -2.736 6.328 1.00 95.50 78 TRP A O 1
ATOM 594 N N . ASP A 1 79 ? -10.303 -1.105 4.877 1.00 94.56 79 ASP A N 1
ATOM 595 C CA . ASP A 1 79 ? -11.727 -1.045 5.218 1.00 94.56 79 ASP A CA 1
ATOM 596 C C . ASP A 1 79 ? -12.476 -2.306 4.762 1.00 94.56 79 ASP A C 1
ATOM 598 O O . ASP A 1 79 ? -13.148 -2.957 5.560 1.00 94.56 79 ASP A O 1
ATOM 602 N N . ILE A 1 80 ? -12.318 -2.690 3.492 1.00 92.88 80 ILE A N 1
ATOM 603 C CA . ILE A 1 80 ? -13.120 -3.753 2.870 1.00 92.88 80 ILE A CA 1
ATOM 604 C C . ILE A 1 80 ? -12.649 -5.151 3.287 1.00 92.88 80 ILE A C 1
ATOM 606 O O . ILE A 1 80 ? -13.478 -5.986 3.648 1.00 92.88 80 ILE A O 1
ATOM 610 N N . ASP A 1 81 ? -11.341 -5.408 3.260 1.00 91.81 81 ASP A N 1
ATOM 611 C CA . ASP A 1 81 ? -10.792 -6.764 3.403 1.00 91.81 81 ASP A CA 1
ATOM 612 C C . ASP A 1 81 ? -10.410 -7.101 4.849 1.00 91.81 81 ASP A C 1
ATOM 614 O O . ASP A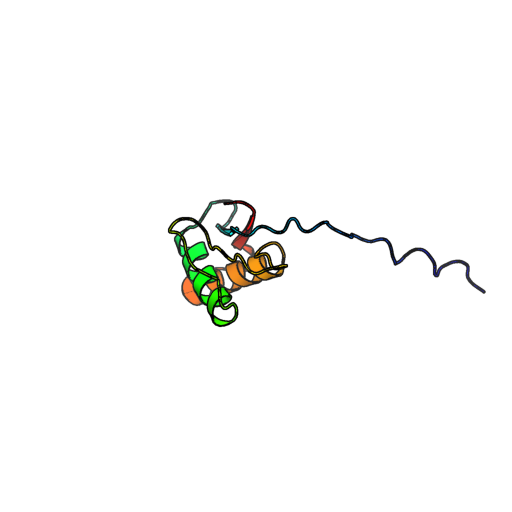 1 81 ? -10.355 -8.271 5.229 1.00 91.81 81 ASP A O 1
ATOM 618 N N . PHE A 1 82 ? -10.172 -6.080 5.677 1.00 92.94 82 PHE A N 1
ATOM 619 C CA . PHE A 1 82 ? -9.718 -6.254 7.060 1.00 92.94 82 PHE A CA 1
ATOM 620 C C . PHE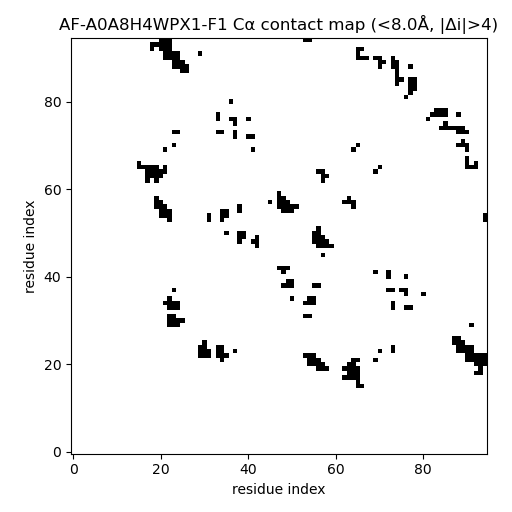 A 1 82 ? -10.651 -5.617 8.102 1.00 92.94 82 PHE A C 1
ATOM 622 O O . PHE A 1 82 ? -10.422 -5.791 9.301 1.00 92.94 82 PHE A O 1
ATOM 629 N N . GLY A 1 83 ? -11.701 -4.898 7.682 1.00 90.88 83 GLY A N 1
ATOM 630 C CA . GLY A 1 83 ? -12.665 -4.248 8.581 1.00 90.88 83 GLY A CA 1
ATOM 631 C C . GLY A 1 83 ? -12.065 -3.124 9.432 1.00 90.88 83 GLY A C 1
ATOM 632 O O . GLY A 1 83 ? -12.568 -2.816 10.516 1.00 90.88 83 GLY A O 1
ATOM 633 N N . GLY A 1 84 ? -10.942 -2.557 8.995 1.00 87.25 84 GLY A N 1
ATOM 634 C CA . GLY A 1 84 ? -10.195 -1.553 9.732 1.00 87.25 84 GLY A CA 1
ATOM 635 C C . GLY A 1 84 ? -10.621 -0.117 9.423 1.00 87.25 84 GLY A C 1
ATOM 636 O O . GLY A 1 84 ? -11.256 0.177 8.416 1.00 87.25 84 GLY A O 1
ATOM 637 N N . LYS A 1 85 ? -10.257 0.830 10.295 1.00 91.06 85 LYS A N 1
ATOM 638 C CA . LYS A 1 85 ? -10.538 2.254 10.050 1.00 91.06 85 LYS A CA 1
ATOM 639 C C . LYS A 1 85 ? -9.583 2.793 8.993 1.00 91.06 85 LYS A C 1
ATOM 641 O O . LYS A 1 85 ? -8.377 2.709 9.192 1.00 91.06 85 LYS A O 1
ATOM 646 N N . LYS A 1 86 ? -10.105 3.404 7.925 1.00 88.81 86 LYS A N 1
ATOM 647 C CA . LYS A 1 86 ? -9.312 3.982 6.819 1.00 88.81 86 LYS A CA 1
ATOM 648 C C . LYS A 1 86 ? -8.129 4.824 7.294 1.00 88.81 86 LYS A C 1
ATOM 650 O O . LYS A 1 86 ? -7.024 4.634 6.811 1.00 88.81 86 LYS A O 1
ATOM 655 N N . ASP A 1 87 ? -8.341 5.680 8.287 1.00 89.44 87 ASP A N 1
ATOM 656 C CA . ASP A 1 87 ? -7.299 6.573 8.804 1.00 89.44 87 ASP A CA 1
ATOM 657 C C . ASP A 1 87 ? -6.183 5.856 9.571 1.00 89.44 87 ASP A C 1
ATOM 659 O O . ASP A 1 87 ? -5.273 6.523 10.033 1.00 89.44 87 ASP A O 1
ATOM 663 N N . ASP A 1 88 ? -6.236 4.534 9.743 1.00 89.50 88 ASP A N 1
ATOM 664 C CA . ASP A 1 88 ? -5.132 3.753 10.300 1.00 89.50 88 ASP A CA 1
ATOM 665 C C . ASP A 1 88 ? -4.141 3.281 9.222 1.00 89.50 88 ASP A C 1
ATOM 667 O O . ASP A 1 88 ? -3.070 2.802 9.593 1.00 89.50 88 ASP A O 1
ATOM 671 N N . ALA A 1 89 ? -4.488 3.362 7.931 1.00 91.88 89 ALA A N 1
ATOM 672 C CA . ALA A 1 89 ? -3.695 2.836 6.822 1.00 91.88 89 ALA A CA 1
ATOM 673 C C . ALA A 1 89 ? -3.167 3.942 5.898 1.00 91.88 89 ALA A C 1
ATOM 675 O O . ALA A 1 89 ? -3.866 4.916 5.614 1.00 91.88 89 ALA A O 1
ATOM 676 N N . TRP A 1 90 ? -1.946 3.765 5.398 1.00 87.94 90 TRP A N 1
ATOM 677 C CA . TRP A 1 90 ? -1.289 4.702 4.482 1.00 87.94 90 TRP A CA 1
ATOM 678 C C . TRP A 1 90 ? -0.299 3.994 3.553 1.00 87.94 90 TRP A C 1
ATOM 680 O O . TRP A 1 90 ? 0.030 2.815 3.744 1.00 87.94 90 TRP A O 1
ATOM 690 N N . ASP A 1 91 ? 0.129 4.714 2.520 1.00 85.38 91 ASP A N 1
ATOM 691 C CA . ASP A 1 91 ? 1.125 4.269 1.559 1.00 85.38 91 ASP A CA 1
ATOM 692 C C . ASP A 1 91 ? 2.516 4.120 2.191 1.00 85.38 91 ASP A C 1
ATOM 694 O O . ASP A 1 91 ? 2.847 4.691 3.233 1.00 85.38 91 ASP A O 1
ATOM 698 N N . LEU A 1 92 ? 3.335 3.284 1.556 1.00 80.94 92 LEU A N 1
ATOM 699 C CA . LEU A 1 92 ? 4.768 3.204 1.790 1.00 80.94 92 LEU A CA 1
ATOM 700 C C . LEU A 1 92 ? 5.470 3.100 0.434 1.00 80.94 92 LEU A C 1
ATOM 702 O O . LEU A 1 92 ? 5.491 2.032 -0.184 1.00 80.94 92 LEU A O 1
ATOM 706 N N . ALA A 1 93 ? 6.013 4.226 -0.013 1.00 72.12 93 ALA A N 1
ATOM 707 C CA . ALA A 1 93 ? 6.757 4.351 -1.256 1.00 72.12 93 ALA A CA 1
ATOM 708 C C . ALA A 1 93 ? 8.120 3.638 -1.189 1.00 72.12 93 ALA A C 1
ATOM 710 O O . ALA A 1 93 ? 8.795 3.681 -0.157 1.00 72.12 93 ALA A O 1
ATOM 711 N N . GLY A 1 94 ? 8.562 3.029 -2.296 1.00 60.06 94 GLY A N 1
ATOM 712 C CA . GLY A 1 94 ? 9.948 2.564 -2.455 1.00 60.06 94 GLY A CA 1
ATOM 713 C C . GLY A 1 94 ? 10.300 1.257 -1.733 1.00 60.06 94 GLY A C 1
ATOM 714 O O . GLY A 1 94 ? 11.462 1.047 -1.387 1.00 60.06 94 GLY A O 1
ATOM 715 N N . THR A 1 95 ? 9.304 0.400 -1.497 1.00 54.88 95 THR A N 1
ATOM 716 C CA . THR A 1 95 ? 9.443 -0.941 -0.892 1.00 54.88 95 THR A CA 1
ATOM 717 C C . THR A 1 95 ? 9.979 -2.003 -1.835 1.00 54.88 95 THR A C 1
ATOM 719 O O . THR A 1 95 ? 9.435 -2.115 -2.961 1.00 54.88 95 THR A O 1
#

Secondary structure (DSSP, 8-state):
--S-SSSSS-S--------SEEEEEETTEE-HHHHHHHHHHHHTS-TTEEE-SSSEEE--TT----SHHHHHHHHHHHHHHH---GGGEEEEET-

Solvent-accessible surface area (backbone atoms only — not comparable to full-atom values): 5415 Å² total; per-residue (Å²): 136,81,95,78,83,86,78,87,84,79,81,70,88,66,79,72,66,69,26,37,24,21,28,19,23,47,81,87,40,82,32,56,71,51,13,48,49,18,30,55,63,53,31,74,81,35,101,61,42,45,68,77,87,69,23,19,34,28,78,46,91,98,47,50,50,47,60,72,70,36,20,51,35,26,16,49,32,36,34,73,78,66,72,40,64,42,92,44,34,33,57,35,73,74,85

Sequence (95 aa):
MNALSLIVLFFGAALADIHHNCGCTVRGSYRQDLGQAACALWGANQPHTHWDGYSCVDKGYGRGIDGAPWEATCKQAWDIDFGGKKDDAWDLAGT

Radius of gyration: 16.13 Å; Cα contacts (8 Å, |Δi|>4): 170; ch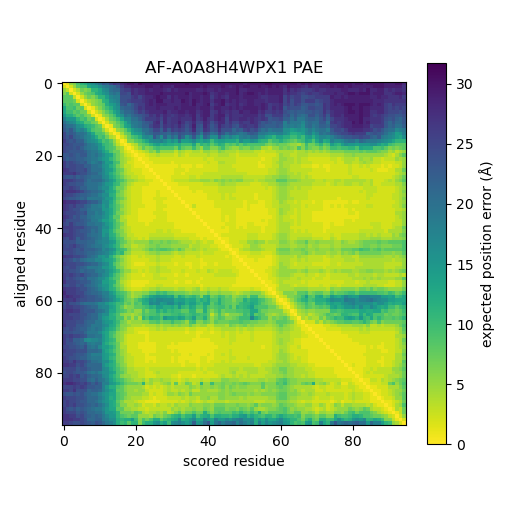ains: 1; bounding box: 23×58×31 Å

Foldseek 3Di:
DDPPPPDPDPDDPPVQPQFQWKFKDFQPHTDQPLQQQLQVVVCVPAVQWDDPSRTIGHDDDVHHCDDDVSQVSSLVSCCPVVVDHSVRMGMDGDD

pLDDT: mean 79.36, std 17.85, range [40.59, 96.12]

Organism: NCBI:txid282569